Protein AF-A0A920Q6J6-F1 (afdb_monomer_lite)

Radius of gyration: 18.9 Å; chains: 1; bounding box: 46×33×42 Å

Foldseek 3Di:
DPDQDPDWDWDDDPPDPDTDTDDDDVVLQQADPPQDPTPRRVVRSQVSQVVCCVVVVHDDPPDPVVVVVVVVVVVQVVVCVVVVNDHDDD

Secondary structure (DSSP, 8-state):
--------EEE--TT--SPEEEPPPGGG--S-TTSPSSHHHHHHHHHHHHHHHHHHT---SS-HHHHHHHHHHHHHHHHHHHTTT-----

Structure (mmCIF, N/CA/C/O backbone):
data_AF-A0A920Q6J6-F1
#
_entry.id   AF-A0A920Q6J6-F1
#
loop_
_atom_site.group_PDB
_atom_site.id
_atom_site.type_symbol
_atom_site.label_atom_id
_atom_site.label_alt_id
_atom_site.label_comp_id
_atom_site.label_asym_id
_atom_site.label_entity_id
_atom_site.label_seq_id
_atom_site.pdbx_PDB_ins_code
_atom_site.Cartn_x
_atom_site.Cartn_y
_atom_site.Cartn_z
_atom_site.occupancy
_atom_site.B_iso_or_equiv
_atom_site.auth_seq_id
_atom_site.auth_comp_id
_atom_site.auth_asym_id
_atom_site.auth_atom_id
_atom_site.pdbx_PDB_model_num
ATOM 1 N N . MET A 1 1 ? 9.438 -7.202 14.967 1.00 39.25 1 MET A N 1
ATOM 2 C CA . MET A 1 1 ? 8.169 -7.962 14.915 1.00 39.25 1 MET A CA 1
ATOM 3 C C . MET A 1 1 ? 7.186 -7.181 14.064 1.00 39.25 1 MET A C 1
ATOM 5 O O . MET A 1 1 ? 6.958 -6.022 14.376 1.00 39.25 1 MET A O 1
ATOM 9 N N . ILE A 1 2 ? 6.638 -7.767 12.997 1.00 51.47 2 ILE A N 1
ATOM 10 C CA . ILE A 1 2 ? 5.487 -7.171 12.302 1.00 51.47 2 ILE A CA 1
ATOM 11 C C . ILE A 1 2 ? 4.270 -7.457 13.184 1.00 51.47 2 ILE A C 1
ATOM 13 O O . ILE A 1 2 ? 3.961 -8.619 13.443 1.00 51.47 2 ILE A O 1
ATOM 17 N N . GLN A 1 3 ? 3.635 -6.417 13.720 1.00 50.19 3 GLN A N 1
ATOM 18 C CA . GLN A 1 3 ? 2.434 -6.577 14.531 1.00 50.19 3 GLN A CA 1
ATOM 19 C C . GLN A 1 3 ? 1.253 -6.925 13.619 1.00 50.19 3 GLN A C 1
ATOM 21 O O . GLN A 1 3 ? 0.701 -6.064 12.942 1.00 50.19 3 GLN A O 1
ATOM 26 N N . TYR A 1 4 ? 0.850 -8.195 13.623 1.00 60.12 4 TYR A N 1
ATOM 27 C CA . TYR A 1 4 ? -0.410 -8.659 13.041 1.00 60.12 4 TYR A CA 1
ATOM 28 C C . TYR A 1 4 ? -1.552 -8.391 14.031 1.00 60.12 4 TYR A C 1
ATOM 30 O O . TYR A 1 4 ? -2.086 -9.305 14.650 1.00 60.12 4 TYR A O 1
ATOM 38 N N . GLY A 1 5 ? -1.866 -7.117 14.263 1.00 63.16 5 GLY A N 1
ATOM 39 C CA . GLY A 1 5 ? -3.023 -6.726 15.067 1.00 63.16 5 GLY A CA 1
ATOM 40 C C . GLY A 1 5 ? -4.271 -6.604 14.198 1.00 63.16 5 GLY A C 1
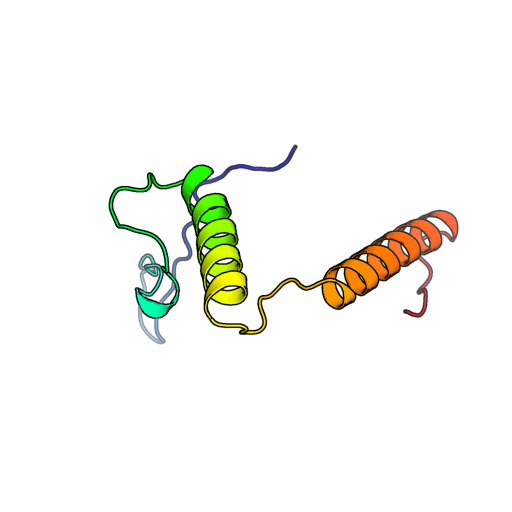ATOM 41 O O . GLY A 1 5 ? -4.192 -6.117 13.072 1.00 63.16 5 GLY A O 1
ATOM 42 N N . GLN A 1 6 ? -5.433 -6.995 14.723 1.00 69.75 6 GLN A N 1
ATOM 43 C CA . GLN A 1 6 ? -6.707 -6.540 14.172 1.00 69.75 6 GLN A CA 1
ATOM 44 C C . GLN A 1 6 ? -6.857 -5.058 14.544 1.00 69.75 6 GLN A C 1
ATOM 46 O O . GLN A 1 6 ? -7.227 -4.724 15.667 1.00 69.75 6 GLN A O 1
ATOM 51 N N . ILE A 1 7 ? -6.462 -4.170 13.630 1.00 79.06 7 ILE A N 1
ATOM 52 C CA . ILE A 1 7 ? -6.536 -2.721 13.834 1.00 79.06 7 ILE A CA 1
ATOM 53 C C . ILE A 1 7 ? -7.937 -2.261 13.436 1.00 79.06 7 ILE A C 1
ATOM 55 O O . ILE A 1 7 ? -8.329 -2.392 12.280 1.00 79.06 7 ILE A O 1
ATOM 59 N N . THR A 1 8 ? -8.676 -1.703 14.390 1.00 85.62 8 THR A N 1
ATOM 60 C CA . THR A 1 8 ? -9.968 -1.049 14.150 1.00 85.62 8 THR A CA 1
ATOM 61 C C . THR A 1 8 ? -9.791 0.457 14.256 1.00 85.62 8 THR A C 1
ATOM 63 O O . THR A 1 8 ? -9.224 0.940 15.241 1.00 85.62 8 THR A O 1
ATOM 66 N N . ILE A 1 9 ? -10.302 1.211 13.287 1.00 90.44 9 ILE A N 1
ATOM 67 C CA . ILE A 1 9 ? -10.355 2.670 13.395 1.00 90.44 9 ILE A CA 1
ATOM 68 C C . ILE A 1 9 ? -11.693 3.035 14.029 1.00 90.44 9 ILE A C 1
ATOM 70 O O . ILE A 1 9 ? -12.726 2.506 13.632 1.00 90.44 9 ILE A O 1
ATOM 74 N N . ARG A 1 10 ? -11.687 3.932 15.016 1.00 94.88 10 ARG A N 1
ATOM 75 C CA . ARG A 1 10 ? -12.916 4.471 15.604 1.00 94.88 10 ARG A CA 1
ATOM 76 C C . ARG A 1 10 ? -12.979 5.979 15.386 1.00 94.88 10 ARG A C 1
ATOM 78 O O . ARG A 1 10 ? -11.960 6.654 15.504 1.00 94.88 10 ARG A O 1
ATOM 85 N N . GLY A 1 11 ? -14.160 6.489 15.057 1.00 93.81 11 GLY A N 1
ATOM 86 C CA . GLY A 1 11 ? -14.411 7.895 14.737 1.00 93.81 11 GLY A CA 1
ATOM 87 C C . GLY A 1 11 ? -15.673 8.417 15.422 1.00 93.81 11 GLY A C 1
ATOM 88 O O . GLY A 1 11 ? -16.482 7.634 15.911 1.00 93.81 11 GLY A O 1
ATOM 89 N N . ALA A 1 12 ? -15.808 9.737 15.493 1.00 95.94 12 ALA A N 1
ATOM 90 C CA . ALA A 1 12 ? -16.980 10.434 16.017 1.00 95.94 12 ALA A CA 1
ATOM 91 C C . ALA A 1 12 ? -17.153 11.754 15.255 1.00 95.94 12 ALA A C 1
ATOM 93 O O . ALA A 1 12 ? -16.165 12.368 14.837 1.00 95.94 12 ALA A O 1
ATOM 94 N N . GLN A 1 13 ? -18.392 12.194 15.071 1.00 93.62 13 GLN A N 1
ATOM 95 C CA . GLN A 1 13 ? -18.707 13.498 14.497 1.00 93.62 13 GLN A CA 1
ATOM 96 C C . GLN A 1 13 ? -18.704 14.598 15.565 1.00 93.62 13 GLN A C 1
ATOM 98 O O . GLN A 1 13 ? -18.709 14.354 16.773 1.00 93.62 13 GLN A O 1
ATOM 103 N N . LYS A 1 14 ? -18.699 15.860 15.121 1.00 94.56 14 LYS A N 1
ATOM 104 C CA . LYS A 1 14 ? -18.728 17.016 16.024 1.00 94.56 14 LYS A CA 1
ATOM 105 C C . LYS A 1 14 ? -19.989 16.977 16.896 1.00 94.56 14 LYS A C 1
ATOM 107 O O . LYS A 1 14 ? -21.096 17.077 16.382 1.00 94.56 14 LYS A O 1
ATOM 112 N N . GLY A 1 15 ? -19.797 16.924 18.213 1.00 93.50 15 GLY A N 1
ATOM 113 C CA . GLY A 1 15 ? -20.882 16.887 19.200 1.00 93.50 15 GLY A CA 1
ATOM 114 C C . GLY A 1 15 ? -21.234 15.483 19.697 1.00 93.50 15 GLY A C 1
ATOM 115 O O . GLY A 1 15 ? -21.995 15.368 20.654 1.00 93.50 15 GLY A O 1
ATOM 116 N N . GLU A 1 16 ? -20.655 14.431 19.115 1.00 95.25 16 GLU A N 1
ATOM 117 C CA . GLU A 1 16 ? -20.790 13.065 19.621 1.00 95.25 16 GLU A CA 1
ATOM 118 C C . GLU A 1 16 ? -19.779 12.797 20.745 1.00 95.25 16 GLU A C 1
ATOM 120 O O . GLU A 1 16 ? -18.612 13.180 20.667 1.00 95.25 16 GLU A O 1
ATOM 125 N N . SER A 1 17 ? -20.232 12.131 21.809 1.00 92.12 17 SER A N 1
ATOM 126 C CA . SER A 1 17 ? -19.411 11.804 22.984 1.00 92.12 17 SER A CA 1
ATOM 127 C C . SER A 1 17 ? -18.788 10.407 22.931 1.00 92.12 17 SER A C 1
ATOM 129 O O . SER A 1 17 ? -17.991 10.057 23.802 1.00 92.12 17 SER A O 1
ATOM 131 N N . GLN A 1 18 ? -19.146 9.596 21.932 1.00 95.50 18 GLN A N 1
ATOM 132 C CA . GLN A 1 18 ? -18.689 8.217 21.798 1.00 95.50 18 GLN A CA 1
ATOM 133 C C . GLN A 1 18 ? -18.068 7.975 20.428 1.00 95.50 18 GLN A C 1
ATOM 135 O O . GLN A 1 18 ? -18.636 8.331 19.403 1.00 95.50 18 GLN A O 1
ATOM 140 N N . PHE A 1 19 ? -16.915 7.306 20.424 1.00 95.81 19 PHE A N 1
ATOM 141 C CA . PHE A 1 19 ? -16.300 6.811 19.200 1.00 95.81 19 PHE A CA 1
ATOM 142 C C . PHE A 1 19 ? -16.973 5.515 18.755 1.00 95.81 19 PHE A C 1
ATOM 144 O O . PHE A 1 19 ? -17.035 4.549 19.521 1.00 95.81 19 PHE A O 1
ATOM 151 N N . VAL A 1 20 ? -17.400 5.451 17.503 1.00 95.00 20 VAL A N 1
ATOM 152 C CA . VAL A 1 20 ? -17.920 4.233 16.874 1.00 95.00 20 VAL A CA 1
ATOM 153 C C . VAL A 1 20 ? -16.867 3.635 15.9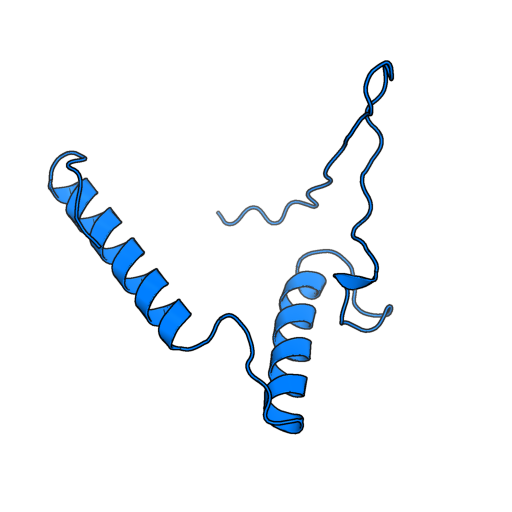55 1.00 95.00 20 VAL A C 1
ATOM 155 O O . VAL A 1 20 ? -16.025 4.351 15.418 1.00 95.00 20 VAL A O 1
ATOM 158 N N . GLU A 1 21 ? -16.864 2.313 15.815 1.00 93.69 21 GLU A N 1
ATOM 159 C CA . GLU A 1 21 ? -15.992 1.652 14.846 1.00 93.69 21 GLU A CA 1
ATOM 160 C C . GLU A 1 21 ? -16.352 2.094 13.427 1.00 93.69 21 GLU A C 1
ATOM 162 O O . GLU A 1 21 ? -17.523 2.133 13.052 1.00 93.69 21 GLU A O 1
ATOM 167 N N . MET A 1 22 ? -15.333 2.455 12.652 1.00 92.56 22 MET A N 1
ATOM 168 C CA . MET A 1 22 ? -15.473 2.760 11.239 1.00 92.56 22 MET A CA 1
ATOM 169 C C . MET A 1 22 ? -15.268 1.468 10.446 1.00 92.56 22 MET A C 1
ATOM 171 O O . MET A 1 22 ? -14.147 0.948 10.432 1.00 92.56 22 MET A O 1
ATOM 175 N N . PRO A 1 23 ? -16.318 0.938 9.794 1.00 88.62 23 PRO A N 1
ATOM 176 C CA . PRO A 1 23 ? -16.180 -0.257 8.979 1.00 88.62 23 PRO A CA 1
ATOM 177 C C . PRO A 1 23 ? -15.304 0.036 7.759 1.00 88.62 23 PRO A C 1
ATOM 179 O O . PRO A 1 23 ? -15.247 1.166 7.268 1.00 88.62 23 PRO A O 1
ATOM 182 N N . ILE A 1 24 ? -14.651 -1.001 7.236 1.00 87.44 24 ILE A N 1
ATOM 183 C CA . ILE A 1 24 ? -13.982 -0.922 5.936 1.00 87.44 24 ILE A CA 1
ATOM 184 C C . ILE A 1 24 ? -15.079 -0.764 4.869 1.00 87.44 24 ILE A C 1
ATOM 186 O O . ILE A 1 24 ? -15.952 -1.628 4.794 1.00 87.44 24 ILE A O 1
ATOM 190 N N . PRO A 1 25 ? -15.067 0.299 4.045 1.00 90.44 25 PRO A N 1
ATOM 191 C CA . PRO A 1 25 ? -16.029 0.445 2.959 1.00 90.44 25 PRO A CA 1
ATOM 192 C C . PRO A 1 25 ? -15.954 -0.724 1.971 1.00 90.44 25 PRO A C 1
ATOM 194 O O . PRO A 1 25 ? -14.859 -1.144 1.590 1.00 90.44 25 PRO A O 1
ATOM 197 N N . ASP A 1 26 ? -17.103 -1.188 1.475 1.00 89.75 26 ASP A N 1
ATOM 198 C CA . ASP A 1 26 ? -17.173 -2.274 0.482 1.00 89.75 26 ASP A CA 1
ATOM 199 C C . ASP A 1 26 ? -16.371 -1.957 -0.788 1.00 89.75 26 ASP A C 1
ATOM 201 O O . ASP A 1 26 ? -15.773 -2.842 -1.397 1.00 89.75 26 ASP A O 1
ATOM 205 N N . SER A 1 27 ? -16.282 -0.675 -1.158 1.00 90.56 27 SER A N 1
ATOM 206 C CA . SER A 1 27 ? -15.476 -0.207 -2.290 1.00 90.56 27 SER A CA 1
ATOM 207 C C . SER A 1 27 ? -13.976 -0.467 -2.129 1.00 90.56 27 SER A C 1
ATOM 209 O O . SER A 1 27 ? -13.269 -0.514 -3.133 1.00 90.56 27 SER A O 1
ATOM 211 N N . LEU A 1 28 ? -13.492 -0.664 -0.898 1.00 88.44 28 LE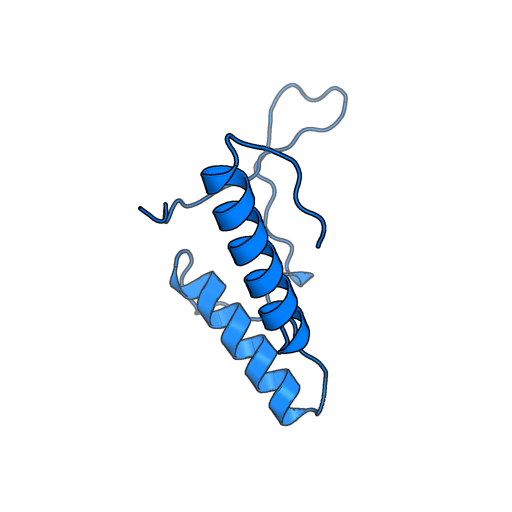U A N 1
ATOM 212 C CA . LEU A 1 28 ? -12.104 -1.010 -0.582 1.00 88.44 28 LEU A CA 1
ATOM 213 C C . LEU A 1 28 ? -11.899 -2.525 -0.393 1.00 88.44 28 LEU A C 1
ATOM 215 O O . LEU A 1 28 ? -10.796 -2.964 -0.060 1.00 88.44 28 LEU A O 1
ATOM 219 N N . THR A 1 29 ? -12.938 -3.343 -0.607 1.00 91.19 29 THR A N 1
ATOM 220 C CA . THR A 1 29 ? -12.875 -4.806 -0.496 1.00 91.19 29 THR A CA 1
ATOM 221 C C . THR A 1 29 ? -13.094 -5.463 -1.855 1.00 91.19 29 THR A C 1
ATOM 223 O O . THR A 1 29 ? -14.194 -5.507 -2.394 1.00 91.19 29 THR A O 1
ATOM 226 N N . HIS A 1 30 ? -12.025 -5.998 -2.440 1.00 89.75 30 HIS A N 1
ATOM 227 C CA . HIS A 1 30 ? -12.026 -6.568 -3.791 1.00 89.75 30 HIS A CA 1
ATOM 228 C C . HIS A 1 30 ? -12.055 -8.099 -3.820 1.00 89.75 30 HIS A C 1
ATOM 230 O O . HIS A 1 30 ? -12.154 -8.696 -4.902 1.00 89.75 30 HIS A O 1
ATOM 236 N N . ILE A 1 31 ? -11.954 -8.724 -2.648 1.00 93.62 31 ILE A N 1
ATOM 237 C CA . ILE A 1 31 ? -11.891 -10.171 -2.455 1.00 93.62 31 ILE A CA 1
ATOM 238 C C . ILE A 1 31 ? -13.275 -10.777 -2.193 1.00 93.62 31 ILE A C 1
ATOM 240 O O . ILE A 1 31 ? -14.164 -10.089 -1.696 1.00 93.62 31 ILE A O 1
ATOM 244 N N . PRO A 1 32 ? -13.477 -12.067 -2.508 1.00 92.06 32 PRO A N 1
ATOM 245 C CA . PRO A 1 32 ? -14.685 -12.785 -2.116 1.00 92.06 32 PRO A CA 1
ATOM 246 C C . PRO A 1 32 ? -14.903 -12.789 -0.595 1.00 92.06 32 PRO A C 1
ATOM 248 O O . PRO A 1 32 ? -13.949 -12.872 0.177 1.00 92.06 32 PRO A O 1
ATOM 251 N N . SER A 1 33 ? -16.166 -12.789 -0.165 1.00 90.19 33 SER A N 1
ATOM 252 C CA . SER A 1 33 ? -16.555 -12.753 1.254 1.00 90.19 33 SER A CA 1
ATOM 253 C C . SER A 1 33 ? -16.183 -14.007 2.053 1.00 90.19 33 SER A C 1
ATOM 255 O O . SER A 1 33 ? -16.251 -13.990 3.277 1.00 90.19 33 SER A O 1
ATOM 257 N N . ASN A 1 34 ? -15.781 -15.097 1.388 1.00 93.00 34 ASN A N 1
ATOM 258 C CA . ASN A 1 34 ? -15.305 -16.312 2.050 1.00 93.00 34 ASN A CA 1
ATOM 259 C C . ASN A 1 34 ? -13.816 -16.254 2.440 1.00 93.00 34 ASN A C 1
ATOM 261 O O . ASN A 1 34 ? -13.319 -17.212 3.033 1.00 93.00 34 ASN A O 1
ATOM 265 N N . VAL A 1 35 ? -13.096 -15.173 2.111 1.00 92.62 35 VAL A N 1
ATOM 266 C CA . VAL A 1 35 ? -11.721 -14.973 2.585 1.00 92.62 35 VAL A CA 1
ATOM 267 C C . VAL A 1 35 ? -11.748 -14.544 4.060 1.00 92.62 35 VAL A C 1
ATOM 269 O O . VAL A 1 35 ? -12.394 -13.547 4.383 1.00 92.62 35 VAL A O 1
ATOM 272 N N . PRO A 1 36 ? -11.040 -15.247 4.968 1.00 89.00 36 PRO A N 1
ATOM 273 C CA . PRO A 1 36 ? -11.013 -14.888 6.383 1.00 89.00 36 PRO A CA 1
ATOM 274 C C . PRO A 1 36 ? -10.390 -13.511 6.650 1.00 89.00 36 PRO A C 1
ATOM 276 O O . PRO A 1 36 ? -9.418 -13.113 6.002 1.00 89.00 36 PRO A O 1
ATOM 279 N N . MET A 1 37 ? -10.899 -12.828 7.678 1.00 83.38 37 MET A N 1
ATOM 280 C CA . MET A 1 37 ? -10.293 -11.607 8.218 1.00 83.38 37 MET A CA 1
ATOM 281 C C . MET A 1 37 ? -8.895 -11.877 8.806 1.00 83.38 37 MET A C 1
ATOM 283 O O . MET A 1 37 ? -8.560 -13.002 9.179 1.00 83.38 37 MET A O 1
ATOM 287 N N . GLY A 1 38 ? -8.077 -10.827 8.917 1.00 81.25 38 GLY A N 1
ATOM 288 C CA . GLY A 1 38 ? -6.716 -10.899 9.460 1.00 81.25 38 GLY A CA 1
ATOM 289 C C . GLY A 1 38 ? -5.646 -10.978 8.369 1.00 81.25 38 GLY A C 1
ATOM 290 O O . GLY A 1 38 ? -5.781 -10.359 7.316 1.00 81.25 38 GLY A O 1
ATOM 291 N N . ALA A 1 39 ? -4.565 -11.727 8.611 1.00 80.12 39 ALA A N 1
ATOM 292 C CA . ALA A 1 39 ? -3.438 -11.814 7.674 1.00 80.12 39 ALA A CA 1
ATOM 293 C C . ALA A 1 39 ? -3.833 -12.222 6.231 1.00 80.12 39 ALA A C 1
ATOM 295 O O . ALA A 1 39 ? -3.317 -11.603 5.296 1.00 80.12 39 ALA A O 1
ATOM 296 N N . PRO A 1 40 ? -4.763 -13.179 6.007 1.00 89.38 40 PRO A N 1
ATOM 297 C CA . PRO A 1 40 ? -5.182 -13.553 4.655 1.00 89.38 40 PRO A CA 1
ATOM 298 C C . PRO A 1 40 ? -5.882 -12.425 3.888 1.00 89.38 40 PRO A C 1
ATOM 300 O O . PRO A 1 40 ? -5.716 -12.339 2.674 1.00 89.38 40 PRO A O 1
ATOM 303 N N . PHE A 1 41 ? -6.622 -11.550 4.578 1.00 89.12 41 PHE A N 1
ATOM 304 C CA . PHE A 1 41 ? -7.422 -10.485 3.965 1.00 89.12 41 PHE A CA 1
ATOM 305 C C . PHE A 1 41 ? -6.559 -9.556 3.099 1.00 89.12 41 PHE A C 1
ATOM 307 O O . PHE A 1 41 ? -6.830 -9.378 1.913 1.00 89.12 41 PHE A O 1
ATOM 314 N N . ASN A 1 42 ? -5.462 -9.034 3.658 1.00 85.69 42 ASN A N 1
ATOM 315 C CA . ASN A 1 42 ? -4.580 -8.094 2.958 1.00 85.69 42 ASN A CA 1
ATOM 316 C C . ASN A 1 42 ? -3.855 -8.749 1.773 1.00 85.69 42 ASN A C 1
ATOM 318 O O . ASN A 1 42 ? -3.751 -8.164 0.698 1.00 85.69 42 ASN A O 1
ATOM 322 N N . VAL A 1 43 ? -3.367 -9.979 1.951 1.00 89.38 43 VAL A N 1
ATOM 323 C CA . VAL A 1 43 ? -2.618 -10.691 0.905 1.00 89.38 43 VAL A CA 1
ATOM 324 C C . VAL A 1 43 ? -3.540 -11.100 -0.247 1.00 89.38 43 VAL A C 1
ATOM 326 O O . VAL A 1 43 ? -3.181 -10.946 -1.415 1.00 89.38 43 VAL A O 1
ATOM 329 N N . ALA A 1 44 ? -4.755 -11.558 0.061 1.00 93.44 44 ALA A N 1
ATOM 330 C CA . ALA A 1 44 ? -5.753 -11.893 -0.948 1.00 93.44 44 ALA A CA 1
ATOM 331 C C . ALA A 1 44 ? -6.160 -10.668 -1.780 1.00 93.44 44 ALA A C 1
ATOM 333 O O . ALA A 1 44 ? -6.331 -10.796 -2.992 1.00 93.44 44 ALA A O 1
ATOM 334 N N . GLN A 1 45 ? -6.273 -9.487 -1.158 1.00 91.88 45 GLN A N 1
ATOM 335 C CA . GLN A 1 45 ? -6.553 -8.228 -1.860 1.00 91.88 45 GLN A CA 1
ATOM 336 C C . GLN A 1 45 ? -5.470 -7.930 -2.901 1.00 91.88 45 GLN A C 1
ATOM 338 O O . GLN A 1 45 ? -5.792 -7.699 -4.066 1.00 91.88 45 GLN A O 1
ATOM 343 N N . ILE A 1 46 ? -4.192 -8.032 -2.516 1.00 91.00 46 ILE A N 1
ATOM 344 C CA . ILE A 1 46 ? -3.052 -7.803 -3.418 1.00 91.00 46 ILE A CA 1
ATOM 345 C C . ILE A 1 46 ? -3.088 -8.777 -4.602 1.00 91.00 46 ILE A C 1
ATOM 347 O O . ILE A 1 46 ? -3.037 -8.346 -5.754 1.00 91.00 46 ILE A O 1
ATOM 351 N N . TYR A 1 47 ? -3.234 -10.083 -4.349 1.00 92.62 47 TYR A N 1
ATOM 352 C CA . TYR A 1 47 ? -3.275 -11.074 -5.431 1.00 92.62 47 TYR A CA 1
ATOM 353 C C . TYR A 1 47 ? -4.485 -10.910 -6.347 1.00 92.62 47 TYR A C 1
ATOM 355 O O . TYR A 1 47 ? -4.378 -11.112 -7.557 1.00 92.62 47 TYR A O 1
ATOM 363 N N . ARG A 1 48 ? -5.638 -10.529 -5.795 1.00 93.25 48 ARG A N 1
ATOM 364 C CA . ARG A 1 48 ? -6.850 -10.287 -6.576 1.00 93.25 48 ARG A CA 1
ATOM 365 C C . ARG A 1 48 ? -6.692 -9.083 -7.500 1.00 93.25 48 ARG A C 1
ATOM 367 O O . ARG A 1 48 ? -7.078 -9.181 -8.664 1.00 93.25 48 ARG A O 1
ATOM 374 N N . THR A 1 49 ? -6.131 -7.984 -7.001 1.00 91.38 49 THR A N 1
ATOM 375 C CA . THR A 1 49 ? -5.873 -6.779 -7.800 1.00 91.38 49 THR A CA 1
ATOM 376 C C . THR A 1 49 ? -4.826 -7.052 -8.879 1.00 91.38 49 THR A C 1
ATOM 378 O O . THR A 1 49 ? -5.074 -6.752 -10.044 1.00 91.38 49 THR A O 1
ATOM 381 N N . LEU A 1 50 ? -3.727 -7.734 -8.536 1.00 92.62 50 LEU A N 1
ATOM 382 C CA . LEU A 1 50 ? -2.701 -8.140 -9.502 1.00 92.62 50 LEU A CA 1
ATOM 383 C C . LEU A 1 50 ? -3.265 -9.056 -10.598 1.00 92.62 50 LEU A C 1
ATOM 385 O O . LEU A 1 50 ? -3.020 -8.836 -11.780 1.00 92.62 50 LEU A O 1
ATOM 389 N N . GLY A 1 51 ? -4.046 -10.073 -10.224 1.00 93.75 51 GLY A N 1
ATOM 390 C CA . GLY A 1 51 ? -4.638 -11.007 -11.183 1.00 93.75 51 GLY A CA 1
ATOM 391 C C . GLY A 1 51 ? -5.608 -10.334 -12.158 1.00 93.75 51 GLY A C 1
ATOM 392 O O . GLY A 1 51 ? -5.633 -10.691 -13.333 1.00 93.75 51 GLY A O 1
ATOM 393 N N . ARG A 1 52 ? -6.378 -9.339 -11.693 1.00 93.00 52 ARG A N 1
ATOM 394 C CA . ARG A 1 52 ? -7.234 -8.509 -12.559 1.00 93.00 52 ARG A CA 1
ATOM 395 C C . ARG A 1 52 ? -6.406 -7.668 -13.522 1.00 93.00 52 ARG A C 1
ATOM 397 O O . ARG A 1 52 ? -6.645 -7.736 -14.716 1.00 93.00 52 ARG A O 1
ATOM 404 N N . ALA A 1 53 ? -5.389 -6.972 -13.020 1.00 93.88 53 ALA A N 1
ATOM 405 C CA . ALA A 1 53 ? -4.500 -6.159 -13.845 1.00 93.88 53 ALA A CA 1
ATOM 406 C C . ALA A 1 53 ? -3.820 -6.971 -14.960 1.00 93.88 53 ALA A C 1
ATOM 408 O O . ALA A 1 53 ? -3.833 -6.563 -16.116 1.00 93.88 53 ALA A O 1
ATOM 409 N N . ILE A 1 54 ? -3.316 -8.171 -14.646 1.00 93.75 54 ILE A N 1
ATOM 410 C CA . ILE A 1 54 ? -2.739 -9.079 -15.652 1.00 93.75 54 ILE A CA 1
ATOM 411 C C . ILE A 1 54 ? -3.781 -9.489 -16.698 1.00 93.75 54 ILE A C 1
ATOM 413 O O . ILE A 1 54 ? -3.478 -9.524 -17.888 1.00 93.75 54 ILE A O 1
ATOM 417 N N . LYS A 1 55 ? -4.995 -9.836 -16.257 1.00 96.38 55 LYS A N 1
ATOM 418 C CA . LYS A 1 55 ? -6.061 -10.315 -17.140 1.00 96.38 55 LYS A CA 1
ATOM 419 C C . LYS A 1 55 ? -6.570 -9.219 -18.078 1.00 96.38 55 LYS A C 1
ATOM 421 O O . LYS A 1 55 ? -6.776 -9.484 -19.258 1.00 96.38 55 LYS A O 1
ATOM 426 N N . ASP A 1 56 ? -6.804 -8.032 -17.534 1.00 95.88 56 ASP A N 1
ATOM 427 C CA . ASP A 1 56 ? -7.507 -6.946 -18.215 1.00 95.88 56 ASP A CA 1
ATOM 428 C C . ASP A 1 56 ? -6.524 -5.962 -18.889 1.00 95.88 56 ASP A C 1
ATOM 430 O O . ASP A 1 56 ? -6.934 -5.114 -19.676 1.00 95.88 56 ASP A O 1
ATOM 434 N N . GLY A 1 57 ? -5.214 -6.113 -18.645 1.00 92.44 57 GLY A N 1
ATOM 435 C CA . GLY A 1 57 ? -4.169 -5.223 -19.164 1.00 92.44 57 GLY A CA 1
ATOM 436 C C . GLY A 1 57 ? -4.073 -3.889 -18.417 1.00 92.44 57 GLY A C 1
ATOM 437 O O . GLY A 1 57 ? -3.450 -2.948 -18.910 1.00 92.44 57 GLY A O 1
ATOM 438 N N . ASP A 1 58 ? -4.690 -3.805 -17.240 1.00 89.94 58 ASP A N 1
ATOM 439 C CA . ASP A 1 58 ? -4.727 -2.604 -16.416 1.00 89.94 58 ASP A CA 1
ATOM 440 C C . ASP A 1 58 ? -3.448 -2.426 -15.588 1.00 89.94 58 ASP A C 1
ATOM 442 O O . ASP A 1 58 ? -2.683 -3.358 -15.330 1.00 89.94 58 ASP A O 1
ATOM 446 N N . LYS A 1 59 ? -3.227 -1.197 -15.111 1.00 87.81 59 LYS A N 1
ATOM 447 C CA . LYS A 1 59 ? -2.185 -0.920 -14.117 1.00 87.81 59 LYS A CA 1
ATOM 448 C C . LYS A 1 59 ? -2.620 -1.433 -12.745 1.00 87.81 59 LYS A C 1
ATOM 450 O O . LYS A 1 59 ? -3.774 -1.289 -12.352 1.00 87.81 59 LYS A O 1
ATOM 455 N N . THR A 1 60 ? -1.668 -1.955 -11.979 1.00 89.44 60 THR A N 1
ATOM 456 C CA . THR A 1 60 ? -1.846 -2.276 -10.557 1.00 89.44 60 THR A CA 1
ATOM 457 C C . THR A 1 60 ? -0.867 -1.470 -9.724 1.00 89.44 60 THR A C 1
ATOM 459 O O . THR A 1 60 ? 0.204 -1.116 -10.204 1.00 89.44 60 THR A O 1
ATOM 462 N N . MET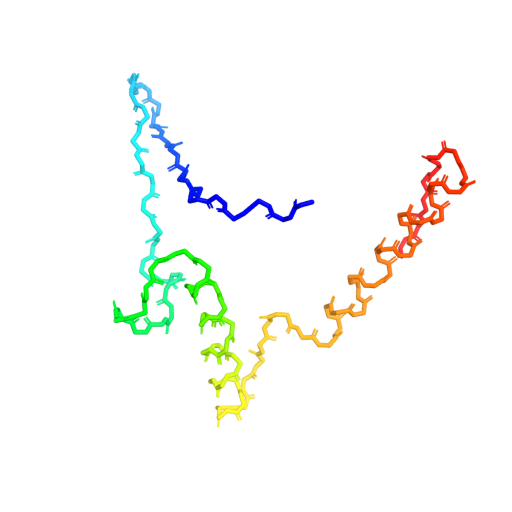 A 1 61 ? -1.221 -1.214 -8.468 1.00 87.31 61 MET A N 1
ATOM 463 C CA . MET A 1 61 ? -0.313 -0.658 -7.470 1.00 87.31 61 MET A CA 1
ATOM 464 C C . MET A 1 61 ? -0.151 -1.649 -6.307 1.00 87.31 61 MET A C 1
ATOM 466 O O . MET A 1 61 ? -1.128 -2.311 -5.945 1.00 87.31 61 MET A O 1
ATOM 470 N N . PRO A 1 62 ? 1.042 -1.751 -5.698 1.00 89.25 62 P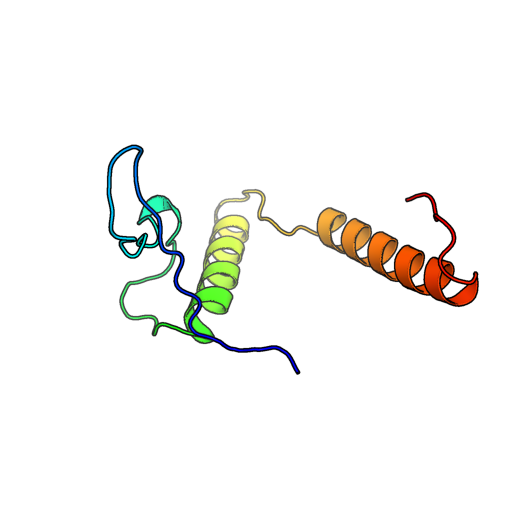RO A N 1
ATOM 471 C CA . PRO A 1 62 ? 2.292 -1.133 -6.150 1.00 89.25 62 PRO A CA 1
ATOM 472 C C . PRO A 1 62 ? 2.801 -1.760 -7.462 1.00 89.25 62 PRO A C 1
ATOM 474 O O . PRO A 1 62 ? 2.638 -2.962 -7.675 1.00 89.25 62 PRO A O 1
ATOM 477 N N . ASP A 1 63 ? 3.402 -0.946 -8.331 1.00 91.00 63 ASP A N 1
ATOM 478 C CA . ASP A 1 63 ? 4.105 -1.393 -9.539 1.00 91.00 63 ASP A CA 1
ATOM 479 C C . ASP A 1 63 ? 5.631 -1.426 -9.321 1.00 91.00 63 ASP A C 1
ATOM 481 O O . ASP A 1 63 ? 6.127 -1.305 -8.196 1.00 91.00 63 ASP A O 1
ATOM 485 N N . PHE A 1 64 ? 6.391 -1.652 -10.395 1.00 91.75 64 PHE A N 1
ATOM 486 C CA . PHE A 1 64 ? 7.848 -1.725 -10.314 1.00 91.75 64 PHE A CA 1
ATOM 487 C C . PHE A 1 64 ? 8.483 -0.384 -9.923 1.00 91.75 64 PHE A C 1
ATOM 489 O O . PHE A 1 64 ? 9.374 -0.369 -9.077 1.00 91.75 64 PHE A O 1
ATOM 496 N N . GLU A 1 65 ? 8.003 0.734 -10.471 1.00 94.94 65 GLU A N 1
ATOM 497 C CA . GLU A 1 65 ? 8.514 2.066 -10.120 1.00 94.94 65 GLU A CA 1
ATOM 498 C C . GLU A 1 65 ? 8.260 2.372 -8.641 1.00 94.94 65 GLU A C 1
ATOM 500 O O . GLU A 1 65 ? 9.158 2.828 -7.933 1.00 94.94 65 GLU A O 1
ATOM 505 N N . PHE A 1 66 ? 7.091 1.990 -8.116 1.00 95.06 66 PHE A N 1
ATOM 506 C CA . PHE A 1 66 ? 6.814 2.103 -6.686 1.00 95.06 66 PHE A CA 1
ATOM 507 C C . PHE A 1 66 ? 7.789 1.275 -5.831 1.00 95.06 66 PHE A C 1
ATOM 509 O O . PHE A 1 66 ? 8.204 1.702 -4.749 1.00 95.06 66 PHE A O 1
ATOM 516 N N . ALA A 1 67 ? 8.183 0.085 -6.295 1.00 94.94 67 ALA A N 1
ATOM 517 C CA . ALA A 1 67 ? 9.198 -0.716 -5.614 1.00 94.94 67 ALA A CA 1
ATOM 518 C C . ALA A 1 67 ? 10.576 -0.032 -5.637 1.00 94.94 67 ALA A C 1
ATOM 520 O O . ALA A 1 67 ? 11.270 -0.037 -4.616 1.00 94.94 67 ALA A O 1
ATOM 521 N N . VAL A 1 68 ? 10.954 0.595 -6.755 1.00 97.00 68 VAL A N 1
ATOM 522 C CA . VAL A 1 68 ? 12.190 1.384 -6.874 1.00 97.00 68 VAL A CA 1
ATOM 523 C C . VAL A 1 68 ? 12.186 2.547 -5.885 1.00 97.00 68 VAL A C 1
ATOM 525 O O . VAL A 1 68 ? 13.146 2.703 -5.129 1.00 97.00 68 VAL A O 1
ATOM 528 N N . ASP A 1 69 ? 11.103 3.317 -5.821 1.00 97.12 69 ASP A N 1
ATOM 529 C CA . ASP A 1 69 ? 10.984 4.446 -4.893 1.00 97.12 69 ASP A CA 1
ATOM 530 C C . ASP A 1 69 ? 11.038 3.996 -3.431 1.00 97.12 69 ASP A C 1
ATOM 532 O O . ASP A 1 69 ? 11.723 4.607 -2.606 1.00 97.12 69 ASP A O 1
ATOM 536 N N . ARG A 1 70 ? 10.409 2.857 -3.111 1.00 96.88 70 ARG A N 1
ATOM 537 C CA . ARG A 1 70 ? 10.539 2.237 -1.788 1.00 96.88 70 ARG A CA 1
ATOM 538 C C . ARG A 1 70 ? 11.993 1.886 -1.469 1.00 96.88 70 ARG A C 1
ATOM 540 O O . ARG A 1 70 ? 12.429 2.106 -0.342 1.00 96.88 70 ARG A O 1
ATOM 547 N N . HIS A 1 71 ? 12.740 1.333 -2.421 1.00 97.50 71 HIS A N 1
ATOM 548 C CA . HIS A 1 71 ? 14.146 0.990 -2.204 1.00 97.50 71 HIS A CA 1
ATOM 549 C C . HIS A 1 71 ? 15.034 2.229 -2.046 1.00 97.50 71 HIS A C 1
ATOM 551 O O . HIS A 1 71 ? 15.859 2.243 -1.135 1.00 97.50 71 HIS A O 1
ATOM 557 N N . LYS A 1 72 ? 14.815 3.290 -2.834 1.00 97.88 72 LYS A N 1
ATOM 558 C CA . LYS A 1 72 ? 15.500 4.583 -2.650 1.00 97.88 72 LYS A CA 1
ATOM 559 C C . LYS A 1 72 ? 15.268 5.147 -1.251 1.00 97.88 72 LYS A C 1
ATOM 561 O O . LYS A 1 72 ? 16.219 5.565 -0.595 1.00 97.88 72 LYS A O 1
ATOM 566 N N . LEU A 1 73 ? 14.021 5.105 -0.772 1.00 98.06 73 LEU A N 1
ATOM 567 C CA . LEU A 1 73 ? 13.682 5.552 0.577 1.00 98.06 73 LEU A CA 1
ATOM 568 C C . LEU A 1 73 ? 14.436 4.758 1.647 1.00 98.06 73 LEU A C 1
ATOM 570 O O . LEU A 1 73 ? 15.012 5.358 2.550 1.00 98.06 73 LEU A O 1
ATOM 574 N N . LEU A 1 74 ? 14.468 3.427 1.540 1.00 98.00 74 LEU A N 1
ATOM 575 C CA . LEU A 1 74 ? 15.206 2.584 2.487 1.00 98.00 74 LEU A CA 1
ATOM 576 C C . LEU A 1 74 ? 16.702 2.919 2.493 1.00 98.00 74 LEU A C 1
ATOM 578 O O . LEU A 1 74 ? 17.273 3.105 3.565 1.00 98.00 74 LEU A O 1
ATOM 582 N N . THR A 1 75 ? 17.312 3.090 1.319 1.00 98.38 75 THR A N 1
ATOM 583 C CA . THR A 1 75 ? 18.714 3.512 1.207 1.00 98.38 75 THR A CA 1
ATOM 584 C C . THR A 1 75 ? 18.954 4.885 1.838 1.00 98.38 75 THR A C 1
ATOM 586 O O . THR A 1 75 ? 19.937 5.072 2.551 1.00 98.38 75 THR A O 1
ATOM 589 N N . ALA A 1 76 ? 18.055 5.850 1.640 1.00 98.19 76 ALA A N 1
ATOM 590 C CA . ALA A 1 76 ? 18.176 7.164 2.269 1.00 98.19 76 ALA A CA 1
ATOM 591 C C . ALA A 1 76 ? 18.059 7.097 3.802 1.00 98.19 76 ALA A C 1
ATOM 593 O O . ALA A 1 76 ? 18.783 7.808 4.499 1.00 98.19 76 ALA A O 1
ATOM 594 N N . MET A 1 77 ? 17.193 6.228 4.337 1.00 97.94 77 MET A N 1
ATOM 595 C CA . MET A 1 77 ? 17.084 5.992 5.783 1.00 97.94 77 MET A CA 1
ATOM 596 C C . MET A 1 77 ? 18.371 5.382 6.354 1.00 97.94 77 MET A C 1
ATOM 598 O O . MET A 1 77 ? 18.829 5.808 7.414 1.00 97.94 77 MET A O 1
ATOM 602 N N . GLU A 1 78 ? 18.975 4.425 5.647 1.00 98.06 78 GLU A N 1
ATOM 603 C CA . GLU A 1 78 ? 20.263 3.831 6.025 1.00 98.06 78 GLU A CA 1
ATOM 604 C C . GLU A 1 78 ? 21.377 4.887 6.046 1.00 98.06 78 GLU A C 1
ATOM 606 O O . GLU A 1 78 ? 22.064 5.033 7.057 1.00 98.06 78 GLU A O 1
ATOM 611 N N . LEU A 1 79 ? 21.501 5.687 4.981 1.00 98.12 79 LEU A N 1
ATOM 612 C CA . LEU A 1 79 ? 22.482 6.775 4.895 1.00 98.12 79 LEU A CA 1
ATOM 613 C C . LEU A 1 79 ? 22.285 7.824 5.994 1.00 98.12 79 LEU A C 1
ATOM 615 O O . LEU A 1 79 ? 23.249 8.237 6.632 1.00 98.12 79 LEU A O 1
ATOM 619 N N . 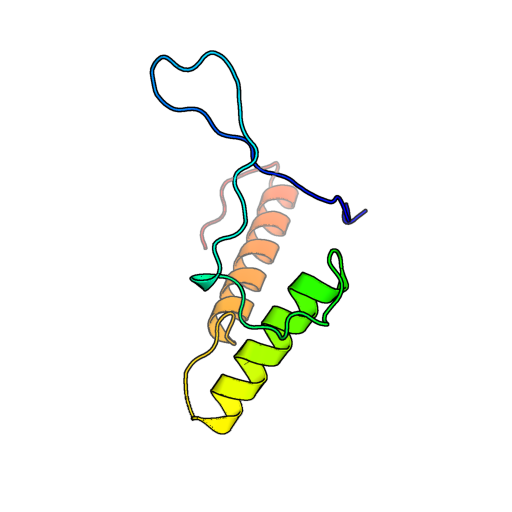SER A 1 80 ? 21.040 8.224 6.257 1.00 98.38 80 SER A N 1
ATOM 620 C CA . SER A 1 80 ? 20.717 9.157 7.339 1.00 98.38 80 SER A CA 1
ATOM 621 C C . SER A 1 80 ? 21.179 8.615 8.693 1.00 98.38 80 SER A C 1
ATOM 623 O O . SER A 1 80 ? 21.798 9.340 9.468 1.00 98.38 80 SER A O 1
ATOM 625 N N . SER A 1 81 ? 20.955 7.324 8.958 1.00 97.94 81 SER A N 1
ATOM 626 C CA . SER A 1 81 ? 21.405 6.676 10.193 1.00 97.94 81 SER A CA 1
ATOM 627 C C . SER A 1 81 ? 22.929 6.620 10.322 1.00 97.94 81 SER A C 1
ATOM 629 O O . SER A 1 81 ? 23.428 6.675 11.443 1.00 97.94 81 SER A O 1
ATOM 631 N N . MET A 1 82 ? 23.662 6.482 9.214 1.00 97.56 82 MET A N 1
ATOM 632 C CA . MET A 1 82 ? 25.132 6.497 9.211 1.00 97.56 82 MET A CA 1
ATOM 633 C C . MET A 1 82 ? 25.699 7.904 9.448 1.00 97.56 82 MET A C 1
ATOM 635 O O . MET A 1 82 ? 26.811 8.041 9.943 1.00 97.56 82 MET A O 1
ATOM 639 N N . GLU A 1 83 ? 24.923 8.936 9.121 1.00 96.62 83 GLU A N 1
ATOM 640 C CA . GLU A 1 83 ? 25.290 10.351 9.208 1.00 96.62 83 GLU A CA 1
ATOM 641 C C . GLU A 1 83 ? 24.651 11.059 10.419 1.00 96.62 83 GLU A C 1
ATOM 643 O O . GLU A 1 83 ? 24.316 12.242 10.341 1.00 96.62 83 GLU A O 1
ATOM 648 N N . ASP A 1 84 ? 24.447 10.345 11.531 1.00 96.75 84 ASP A N 1
ATOM 649 C CA . ASP A 1 84 ? 23.870 10.872 12.781 1.00 96.75 84 ASP A CA 1
ATOM 650 C C . ASP A 1 84 ? 22.499 11.565 12.605 1.00 96.75 84 ASP A C 1
ATOM 652 O O . ASP A 1 84 ? 22.176 12.553 13.267 1.00 96.75 84 ASP A O 1
ATOM 656 N N . GLY A 1 85 ? 21.666 11.045 11.699 1.00 95.75 85 GLY A N 1
ATOM 657 C CA . GLY A 1 85 ? 20.300 11.520 11.467 1.00 95.75 85 GLY A CA 1
ATOM 658 C C . GLY A 1 85 ? 20.190 12.736 10.543 1.00 95.75 85 GLY A C 1
ATOM 659 O O . GLY A 1 85 ? 19.161 13.415 10.550 1.00 95.75 85 GLY A O 1
ATOM 660 N N . LYS A 1 86 ? 21.218 13.040 9.739 1.00 96.75 86 LYS A N 1
ATOM 661 C CA . LYS A 1 86 ? 21.141 14.111 8.728 1.00 96.75 86 LYS A CA 1
ATOM 662 C C . LYS A 1 86 ? 20.096 13.812 7.650 1.00 96.75 86 LYS A C 1
ATOM 664 O O . LYS A 1 86 ? 19.853 12.662 7.285 1.00 96.75 86 LYS A O 1
ATOM 669 N N . THR A 1 87 ? 19.520 14.875 7.090 1.00 96.38 87 THR A N 1
ATOM 670 C CA . THR A 1 87 ? 18.616 14.799 5.937 1.00 96.38 87 THR A CA 1
ATOM 671 C C . THR A 1 87 ? 19.352 14.285 4.699 1.00 96.38 87 THR A C 1
ATOM 673 O O . THR A 1 87 ? 20.398 14.820 4.334 1.00 96.38 87 THR A O 1
ATOM 676 N N . VAL A 1 88 ? 18.761 13.302 4.017 1.00 96.06 88 VAL A N 1
ATOM 677 C CA . VAL A 1 88 ? 19.227 12.763 2.731 1.00 96.06 88 VAL A CA 1
ATOM 678 C C . VAL A 1 88 ? 18.170 13.071 1.668 1.00 96.06 88 VAL A C 1
ATOM 680 O O . VAL A 1 88 ? 16.981 12.865 1.906 1.00 96.06 88 VAL A O 1
ATOM 683 N N . ALA A 1 89 ? 18.589 13.602 0.518 1.00 92.88 89 ALA A N 1
ATOM 684 C CA . ALA A 1 89 ? 17.694 13.846 -0.613 1.00 92.88 89 ALA A CA 1
ATOM 685 C C . ALA A 1 89 ? 17.341 12.526 -1.325 1.00 92.88 89 ALA A C 1
ATOM 687 O O . ALA A 1 89 ? 18.193 11.642 -1.426 1.00 92.88 89 ALA A O 1
ATOM 688 N N . LEU A 1 90 ? 16.098 12.419 -1.805 1.00 86.75 90 LEU A N 1
ATOM 689 C CA . LEU A 1 90 ? 15.570 11.274 -2.561 1.00 86.75 90 LEU A CA 1
ATOM 690 C C . LEU A 1 90 ? 15.598 11.521 -4.070 1.00 86.75 90 LEU A C 1
ATOM 692 O O . LEU A 1 90 ? 15.375 12.688 -4.467 1.00 86.75 90 LEU A O 1
#

Sequence (90 aa):
MIQYGQITIRGAQKGESQFVEMPIPDSLTHIPSNVPMGAPFNVAQIYRTLGRAIKDGDKTMPDFEFAVDRHKLLTAMELSSMEDGKTVAL

pLDDT: mean 90.24, std 10.43, range [39.25, 98.38]